Protein AF-A0AA38CPR9-F1 (afdb_monomer_lite)

Secondary structure (DSSP, 8-state):
-TTSS----HHHHHHHHHHHHHHHHHHHHH-SSTT-----EEE-SS-EEEEEE-TTS-EEEEEE-TT--

Radius of gyration: 13.64 Å; chains: 1; bounding box: 34×25×33 Å

Organism: Taxus chinensis (NCBI:txid29808)

Structure (mmCIF, N/CA/C/O backbone):
data_AF-A0AA38CPR9-F1
#
_entry.id   AF-A0AA38CPR9-F1
#
loop_
_atom_site.group_PDB
_atom_site.id
_atom_site.type_symbol
_atom_site.label_atom_id
_atom_site.label_alt_id
_atom_site.label_comp_id
_atom_site.label_asym_id
_atom_site.label_entity_id
_atom_site.label_seq_id
_atom_site.pdbx_PDB_ins_code
_atom_site.Cartn_x
_atom_site.Cartn_y
_atom_site.Cartn_z
_atom_site.occupancy
_atom_site.B_iso_or_equiv
_atom_site.auth_seq_id
_atom_site.auth_comp_id
_atom_site.auth_asym_id
_atom_site.auth_atom_id
_atom_site.pdbx_PDB_model_num
ATOM 1 N N . ASP A 1 1 ? 11.179 -13.159 -15.870 1.00 37.59 1 ASP A N 1
ATOM 2 C CA . ASP A 1 1 ? 12.547 -12.607 -15.907 1.00 37.59 1 ASP A CA 1
ATOM 3 C C . ASP A 1 1 ? 12.560 -11.240 -15.210 1.00 37.59 1 ASP A C 1
ATOM 5 O O . ASP A 1 1 ? 12.742 -10.208 -15.835 1.00 37.59 1 ASP A O 1
ATOM 9 N N . TYR A 1 2 ? 12.283 -11.213 -13.898 1.00 51.66 2 TYR A N 1
ATOM 10 C CA . TYR A 1 2 ? 12.088 -9.973 -13.115 1.00 51.66 2 TYR A CA 1
ATOM 11 C C . TYR A 1 2 ? 13.409 -9.271 -12.730 1.00 51.66 2 TYR A C 1
ATOM 13 O O . TYR A 1 2 ? 13.438 -8.432 -11.834 1.00 51.66 2 TYR A O 1
ATOM 21 N N . GLY A 1 3 ? 14.533 -9.658 -13.341 1.00 45.78 3 GLY A N 1
ATOM 22 C CA . GLY A 1 3 ? 15.870 -9.351 -12.829 1.00 45.78 3 GLY A CA 1
ATOM 23 C C . GLY A 1 3 ? 16.569 -8.120 -13.410 1.00 45.78 3 GLY A C 1
ATOM 24 O O . GLY A 1 3 ? 17.634 -7.774 -12.904 1.00 45.78 3 GLY A O 1
ATOM 25 N N . SER A 1 4 ? 16.046 -7.472 -14.457 1.00 52.47 4 SER A N 1
ATOM 26 C CA . SER A 1 4 ? 16.897 -6.622 -15.316 1.00 52.47 4 SER A CA 1
ATOM 27 C C . SER A 1 4 ? 16.339 -5.258 -15.748 1.00 52.47 4 SER A C 1
ATOM 29 O O . SER A 1 4 ? 17.097 -4.469 -16.309 1.00 52.47 4 SER A O 1
ATOM 31 N N . THR A 1 5 ? 15.095 -4.893 -15.429 1.00 54.16 5 THR A N 1
ATOM 32 C CA . THR A 1 5 ? 14.556 -3.545 -15.708 1.00 54.16 5 THR A CA 1
ATOM 33 C C . THR A 1 5 ? 14.275 -2.784 -14.415 1.00 54.16 5 THR A C 1
ATOM 35 O O . THR A 1 5 ? 13.229 -2.967 -13.808 1.00 54.16 5 THR A O 1
ATOM 38 N N . GLY A 1 6 ? 15.216 -1.927 -13.997 1.00 62.38 6 GLY A N 1
ATOM 39 C CA . GLY A 1 6 ? 14.997 -0.920 -12.949 1.00 62.38 6 GLY A CA 1
ATOM 40 C C . GLY A 1 6 ? 14.796 -1.490 -11.544 1.00 62.38 6 GLY A C 1
ATOM 41 O O . GLY A 1 6 ? 13.706 -1.423 -10.988 1.00 62.38 6 GLY A O 1
ATOM 42 N N . ARG A 1 7 ? 15.856 -2.041 -10.943 1.00 72.94 7 ARG A N 1
ATOM 43 C CA . ARG A 1 7 ? 15.838 -2.413 -9.523 1.00 72.94 7 ARG A CA 1
ATOM 44 C C . ARG A 1 7 ? 15.575 -1.148 -8.695 1.00 72.94 7 ARG A C 1
ATOM 46 O O . ARG A 1 7 ? 16.388 -0.232 -8.762 1.00 72.94 7 ARG A O 1
ATOM 53 N N . MET A 1 8 ? 14.478 -1.117 -7.933 1.00 81.12 8 MET A N 1
ATOM 54 C CA . MET A 1 8 ? 14.200 -0.030 -6.987 1.00 81.12 8 MET A CA 1
ATOM 55 C C . MET A 1 8 ? 15.421 0.215 -6.107 1.00 81.12 8 MET A C 1
ATOM 57 O O . MET A 1 8 ? 15.939 -0.722 -5.482 1.00 81.12 8 MET A O 1
ATOM 61 N N . ASP A 1 9 ? 15.869 1.464 -6.056 1.00 89.88 9 ASP A N 1
ATOM 62 C CA . ASP A 1 9 ? 16.927 1.849 -5.138 1.00 89.88 9 ASP A CA 1
ATOM 63 C C . ASP A 1 9 ? 16.360 2.152 -3.734 1.00 89.88 9 ASP A C 1
ATOM 65 O O . ASP A 1 9 ? 15.152 2.084 -3.459 1.00 89.88 9 ASP A O 1
ATOM 69 N N . THR A 1 10 ? 17.254 2.446 -2.791 1.00 91.62 10 THR A N 1
ATOM 70 C CA . THR A 1 10 ? 16.862 2.787 -1.418 1.00 91.62 10 THR A CA 1
ATOM 71 C C . THR A 1 10 ? 15.985 4.040 -1.367 1.00 91.62 10 THR A C 1
ATOM 73 O O . THR A 1 10 ? 15.048 4.100 -0.571 1.00 91.62 10 THR A O 1
ATOM 76 N N . ASN A 1 11 ? 16.254 5.040 -2.206 1.00 93.38 11 ASN A N 1
ATOM 77 C CA . ASN A 1 11 ? 15.484 6.279 -2.233 1.00 93.38 11 ASN A CA 1
ATOM 78 C C . ASN A 1 11 ? 14.083 6.052 -2.801 1.00 93.38 11 ASN A C 1
ATOM 80 O O . ASN A 1 11 ? 13.126 6.605 -2.258 1.00 93.38 11 ASN A O 1
ATOM 84 N N . ASP A 1 12 ? 13.942 5.232 -3.839 1.00 91.44 12 ASP A N 1
ATOM 85 C CA . ASP A 1 12 ? 12.643 4.845 -4.395 1.00 91.44 12 ASP A CA 1
ATOM 86 C C . ASP A 1 12 ? 11.796 4.141 -3.335 1.00 91.44 12 ASP A C 1
ATOM 88 O O . ASP A 1 12 ? 10.631 4.484 -3.121 1.00 91.44 12 ASP A O 1
ATOM 92 N N . SER A 1 13 ? 12.418 3.229 -2.586 1.00 90.56 13 SER A N 1
ATOM 93 C CA . SER A 1 13 ? 11.776 2.525 -1.473 1.00 90.56 13 SER A CA 1
ATOM 94 C C . SER A 1 13 ? 11.304 3.492 -0.378 1.00 90.56 13 SER A C 1
ATOM 96 O O . SER A 1 13 ? 10.170 3.394 0.096 1.00 90.56 13 SER A O 1
ATOM 98 N N . LEU A 1 14 ? 12.135 4.473 -0.005 1.00 93.38 14 LEU A N 1
ATOM 99 C CA . LEU A 1 14 ? 11.777 5.506 0.976 1.00 93.38 14 LEU A CA 1
ATOM 100 C C . LEU A 1 14 ? 10.639 6.412 0.488 1.00 93.38 14 LEU A C 1
ATOM 102 O O . LEU A 1 14 ? 9.752 6.771 1.270 1.00 93.38 14 LEU A O 1
ATOM 106 N N . ARG A 1 15 ? 10.643 6.773 -0.799 1.00 94.69 15 ARG A N 1
ATOM 107 C CA . ARG A 1 15 ? 9.579 7.571 -1.421 1.00 94.69 15 ARG A CA 1
ATOM 108 C C . ARG A 1 15 ? 8.257 6.817 -1.384 1.00 94.69 15 ARG A C 1
ATOM 110 O O . ARG A 1 15 ? 7.275 7.375 -0.901 1.00 94.69 15 ARG A O 1
ATOM 117 N N . LEU A 1 16 ? 8.240 5.553 -1.810 1.00 92.31 16 LEU A N 1
ATOM 118 C CA . LEU A 1 16 ? 7.035 4.721 -1.769 1.00 92.31 16 LEU A CA 1
ATOM 119 C C . LEU A 1 16 ? 6.501 4.562 -0.345 1.00 92.31 16 LEU A C 1
ATOM 121 O O . LEU A 1 16 ? 5.314 4.786 -0.118 1.00 92.31 16 LEU A O 1
ATOM 125 N N . ALA A 1 17 ? 7.368 4.270 0.627 1.00 92.44 17 ALA A N 1
ATOM 126 C CA . ALA A 1 17 ? 6.960 4.154 2.026 1.00 92.44 17 ALA A CA 1
ATOM 127 C C . ALA A 1 17 ? 6.330 5.456 2.561 1.00 92.44 17 ALA A C 1
ATOM 129 O O . ALA A 1 17 ? 5.304 5.419 3.245 1.00 92.44 17 ALA A O 1
ATOM 130 N N . SER A 1 18 ? 6.903 6.613 2.214 1.00 95.19 18 SER A N 1
ATOM 131 C CA . SER A 1 18 ? 6.395 7.928 2.637 1.00 95.19 18 SER A CA 1
ATOM 132 C C . SER A 1 18 ? 5.049 8.273 1.988 1.00 95.19 18 SER A C 1
ATOM 134 O O . SER A 1 18 ? 4.140 8.783 2.653 1.00 95.19 18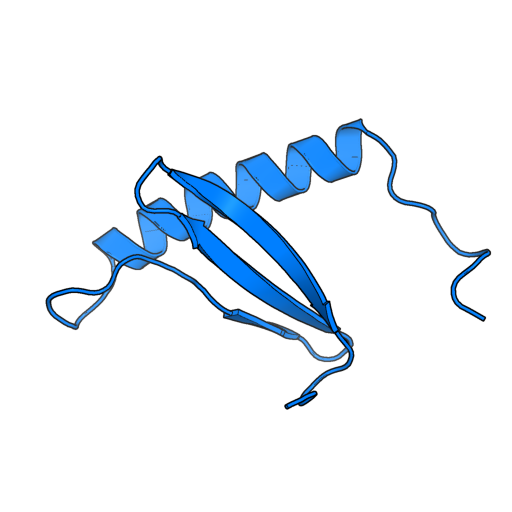 SER A O 1
ATOM 136 N N . LEU A 1 19 ? 4.902 7.963 0.696 1.00 95.31 19 LEU A N 1
ATOM 137 C CA . LEU A 1 19 ? 3.648 8.138 -0.036 1.00 95.31 19 LEU A CA 1
ATOM 138 C C . LEU A 1 19 ? 2.552 7.246 0.547 1.00 95.31 19 LEU A C 1
ATOM 140 O O . LEU A 1 19 ? 1.465 7.740 0.851 1.00 95.31 19 LEU A O 1
ATOM 144 N N . TRP A 1 20 ? 2.851 5.965 0.781 1.00 95.12 20 TRP A N 1
ATOM 145 C CA . TRP A 1 20 ? 1.897 5.038 1.381 1.00 95.12 20 TRP A CA 1
ATOM 146 C C . TRP A 1 20 ? 1.468 5.478 2.776 1.00 95.12 20 TRP A C 1
ATOM 148 O O . TRP A 1 20 ? 0.288 5.429 3.102 1.00 95.12 20 TRP A O 1
ATOM 158 N N . HIS A 1 21 ? 2.401 5.948 3.606 1.00 94.56 21 HIS A N 1
ATOM 159 C CA . HIS A 1 21 ? 2.069 6.434 4.944 1.00 94.56 21 HIS A CA 1
ATOM 160 C C . HIS A 1 21 ? 1.041 7.577 4.900 1.00 94.56 21 HIS A C 1
ATOM 162 O O . HIS A 1 21 ? 0.050 7.549 5.631 1.00 94.56 21 HIS A O 1
ATOM 168 N N . SER A 1 22 ? 1.238 8.536 3.992 1.00 96.25 22 SER A N 1
ATOM 169 C CA . SER A 1 22 ? 0.299 9.645 3.792 1.00 96.25 22 SER A CA 1
ATOM 170 C C . SER A 1 22 ? -1.049 9.150 3.257 1.00 96.25 22 SER A C 1
ATOM 172 O O . SER A 1 22 ? -2.099 9.513 3.782 1.00 96.25 22 SER A O 1
ATOM 174 N N . MET A 1 23 ? -1.027 8.269 2.254 1.00 95.62 23 MET A N 1
ATOM 175 C CA . MET A 1 23 ? -2.226 7.680 1.649 1.00 95.62 23 MET A CA 1
ATOM 176 C C . MET A 1 23 ? -3.049 6.872 2.662 1.00 95.62 23 MET A C 1
ATOM 178 O O . MET A 1 23 ? -4.275 6.969 2.693 1.00 95.62 23 MET A O 1
ATOM 182 N N . HIS A 1 24 ? -2.384 6.125 3.539 1.00 94.00 24 HIS A N 1
ATOM 183 C CA . HIS A 1 24 ? -3.007 5.376 4.623 1.00 94.00 24 HIS A CA 1
ATOM 184 C C . HIS A 1 24 ? -3.721 6.293 5.616 1.00 94.00 24 HIS A C 1
ATOM 186 O O . HIS A 1 24 ? -4.868 6.039 5.962 1.00 94.00 24 HIS A O 1
ATOM 192 N N . ALA A 1 25 ? -3.098 7.398 6.027 1.00 94.38 25 ALA A N 1
ATOM 193 C CA . ALA A 1 25 ? -3.750 8.362 6.912 1.00 94.38 25 ALA A CA 1
ATOM 194 C C . ALA A 1 25 ? -4.947 9.062 6.237 1.00 94.38 25 ALA A C 1
ATOM 196 O O . ALA A 1 25 ? -5.998 9.230 6.855 1.00 94.38 25 ALA A O 1
ATOM 197 N N . ILE A 1 26 ? -4.812 9.444 4.963 1.00 95.75 26 ILE A N 1
ATOM 198 C CA . ILE A 1 26 ? -5.883 10.107 4.205 1.00 95.75 26 ILE A CA 1
ATOM 199 C C . ILE A 1 26 ? -7.071 9.160 3.997 1.00 95.75 26 ILE A C 1
ATOM 201 O O . ILE A 1 26 ? -8.210 9.546 4.242 1.00 95.75 26 ILE A O 1
ATOM 205 N N . SER A 1 27 ? -6.823 7.914 3.589 1.00 95.12 27 SER A N 1
ATOM 206 C CA . SER A 1 27 ? -7.882 6.910 3.397 1.00 95.12 27 SER A CA 1
ATOM 207 C C . SER A 1 27 ? -8.649 6.618 4.688 1.00 95.12 27 SER A C 1
ATOM 209 O O . SER A 1 27 ? -9.871 6.513 4.641 1.00 95.12 27 SER A O 1
ATOM 211 N N . GLN A 1 28 ? -7.976 6.589 5.846 1.00 94.12 28 GLN A N 1
ATOM 212 C CA . GLN A 1 28 ? -8.653 6.509 7.148 1.00 94.12 28 GLN A CA 1
ATOM 213 C C . GLN A 1 28 ? -9.609 7.680 7.383 1.00 94.12 28 GLN A C 1
ATOM 215 O O . GLN A 1 28 ? -10.732 7.473 7.830 1.00 94.12 28 GLN A O 1
ATOM 220 N N . GLN A 1 29 ? -9.173 8.908 7.087 1.00 94.50 29 GLN A N 1
ATOM 221 C CA . GLN A 1 29 ? -9.976 10.114 7.318 1.00 94.50 29 GLN A CA 1
ATOM 222 C C . GLN A 1 29 ? -11.156 10.241 6.354 1.00 94.50 29 GLN A C 1
ATOM 224 O O . GLN A 1 29 ? -12.204 10.757 6.733 1.00 94.50 29 GLN A O 1
ATOM 229 N N . LEU A 1 30 ? -10.980 9.799 5.109 1.00 95.56 30 LEU A N 1
ATOM 230 C CA . LEU A 1 30 ? -12.008 9.880 4.072 1.00 95.56 30 LEU A CA 1
ATOM 231 C C . LEU A 1 30 ? -12.985 8.703 4.096 1.00 95.56 30 LEU A C 1
ATOM 233 O O . LEU A 1 30 ? -13.979 8.736 3.369 1.00 95.56 30 LEU A O 1
ATOM 237 N N . SER A 1 31 ? -12.707 7.660 4.879 1.00 94.31 31 SER A N 1
ATOM 238 C CA . SER A 1 31 ? -13.524 6.457 4.855 1.00 94.31 31 SER A CA 1
ATOM 239 C C . SER A 1 31 ? -14.967 6.742 5.291 1.00 94.31 31 SER A C 1
ATOM 241 O O . SER A 1 31 ? -15.189 7.313 6.361 1.00 94.31 31 SER A O 1
ATOM 243 N N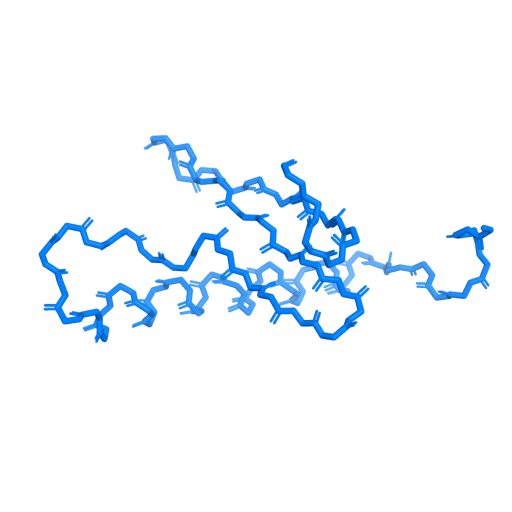 . PRO A 1 32 ? -15.971 6.304 4.509 1.00 94.94 32 PRO A N 1
ATOM 244 C CA . PRO A 1 32 ? -17.371 6.427 4.893 1.00 94.94 32 PRO A CA 1
ATOM 245 C C . PRO A 1 32 ? -17.796 5.368 5.923 1.00 94.94 32 PRO A C 1
ATOM 247 O O . PRO A 1 32 ? -18.929 5.408 6.403 1.00 94.94 32 PRO A O 1
ATOM 250 N N . THR A 1 33 ? -16.931 4.399 6.245 1.00 93.06 33 THR A N 1
ATOM 251 C CA . THR A 1 33 ? -17.238 3.291 7.155 1.00 93.06 33 THR A CA 1
ATOM 252 C C . THR A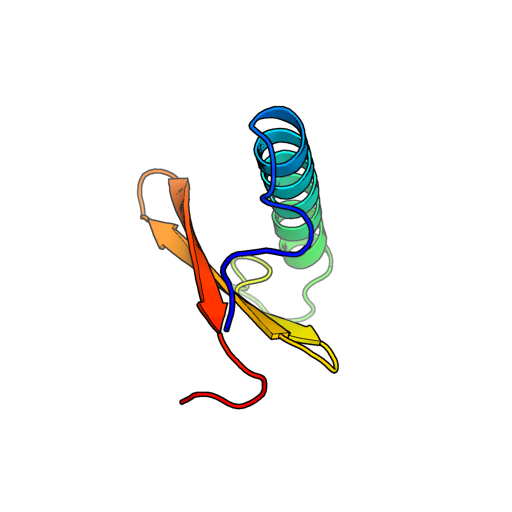 1 33 ? -16.511 3.432 8.488 1.00 93.06 33 THR A C 1
ATOM 254 O O . THR A 1 33 ? -15.331 3.776 8.569 1.00 93.06 33 THR A O 1
ATOM 257 N N . VAL A 1 34 ? -17.227 3.128 9.571 1.00 90.19 34 VAL A N 1
ATOM 258 C CA . VAL A 1 34 ? -16.659 3.125 10.922 1.00 90.19 34 VAL A CA 1
ATOM 259 C C . VAL A 1 34 ? -15.681 1.959 11.060 1.00 90.19 34 VAL A C 1
ATOM 261 O O . VAL A 1 34 ? -15.997 0.833 10.687 1.00 90.19 34 VAL A O 1
ATOM 264 N N . GLY A 1 35 ? -14.506 2.227 11.632 1.00 87.44 35 GLY A N 1
ATOM 265 C CA . GLY A 1 35 ? -13.482 1.207 11.879 1.00 87.44 35 GLY A CA 1
ATOM 266 C C . GLY A 1 35 ? -12.541 0.947 10.702 1.00 87.44 35 GLY A C 1
ATOM 267 O O . GLY A 1 35 ? -11.747 0.015 10.767 1.00 87.44 35 GLY A O 1
ATOM 268 N N . CYS A 1 36 ? -12.591 1.758 9.642 1.00 90.25 36 CYS A N 1
ATOM 269 C CA . CYS A 1 36 ? -11.597 1.689 8.578 1.00 90.25 36 CYS A CA 1
ATOM 270 C C . CYS A 1 36 ? -10.215 2.113 9.096 1.00 90.25 36 CYS A C 1
ATOM 272 O O . CYS A 1 36 ? -10.032 3.213 9.624 1.00 90.25 36 CYS A O 1
ATOM 274 N N . MET A 1 37 ? -9.237 1.227 8.924 1.00 89.75 37 MET A N 1
ATOM 275 C CA . MET A 1 37 ? -7.873 1.421 9.410 1.00 89.75 37 MET A CA 1
ATOM 276 C C . MET A 1 37 ? -6.916 1.936 8.337 1.00 89.75 37 MET A C 1
ATOM 278 O O . MET A 1 37 ? -5.761 2.176 8.654 1.00 89.75 37 MET A O 1
ATOM 282 N N . GLY A 1 38 ? -7.407 2.216 7.128 1.00 93.06 38 GLY A N 1
ATOM 283 C CA . GLY A 1 38 ? -6.653 2.809 6.026 1.00 93.06 38 GLY A CA 1
ATOM 284 C C . GLY A 1 38 ? -6.632 1.906 4.808 1.00 93.06 38 GLY A C 1
ATOM 285 O O . GLY A 1 38 ? -7.314 0.887 4.762 1.00 93.06 38 GLY A O 1
ATOM 286 N N . ILE A 1 39 ? -5.863 2.310 3.803 1.00 94.88 39 ILE A N 1
ATOM 287 C CA . ILE A 1 39 ? -5.630 1.502 2.610 1.00 94.88 39 ILE A CA 1
ATOM 288 C C . ILE A 1 39 ? -4.753 0.292 2.951 1.00 94.88 39 ILE A C 1
ATOM 290 O O . ILE A 1 39 ? -3.669 0.429 3.524 1.00 94.88 39 ILE A O 1
ATOM 294 N N . GLU A 1 40 ? -5.234 -0.888 2.571 1.00 94.75 40 GLU A N 1
ATOM 295 C CA . GLU A 1 40 ? -4.554 -2.180 2.751 1.00 94.75 40 GLU A CA 1
ATOM 296 C C . GLU A 1 40 ? -4.225 -2.849 1.409 1.00 94.75 40 GLU A C 1
ATOM 298 O O . GLU A 1 40 ? -3.350 -3.706 1.350 1.00 94.75 40 GLU A O 1
ATOM 303 N N . LEU A 1 41 ? -4.881 -2.428 0.326 1.00 94.94 41 LEU A N 1
ATOM 304 C CA . LEU A 1 41 ? -4.685 -2.935 -1.027 1.00 94.94 41 LEU A CA 1
ATOM 305 C C . LEU A 1 41 ? -4.773 -1.777 -2.026 1.00 94.94 41 LEU A C 1
ATOM 307 O O . LEU A 1 41 ? -5.720 -0.989 -1.987 1.00 94.94 41 LEU A O 1
ATOM 311 N N . LEU A 1 42 ? -3.778 -1.682 -2.904 1.00 95.00 42 LEU A N 1
ATOM 312 C CA . LEU A 1 42 ? -3.785 -0.833 -4.091 1.00 95.00 42 LEU A CA 1
ATOM 313 C C . LEU A 1 42 ? -3.679 -1.736 -5.321 1.00 95.00 42 LEU A C 1
ATOM 315 O O . LEU A 1 42 ? -2.609 -2.281 -5.583 1.00 95.00 42 LEU A O 1
ATOM 319 N N . GLU A 1 43 ? -4.783 -1.870 -6.048 1.00 95.75 43 GLU A N 1
ATOM 320 C CA . GLU A 1 43 ? -4.847 -2.626 -7.300 1.00 95.75 43 GLU A CA 1
ATOM 321 C C . GLU A 1 43 ? -4.460 -1.726 -8.477 1.00 95.75 43 GLU A C 1
ATOM 323 O O . GLU A 1 43 ? -4.907 -0.575 -8.573 1.0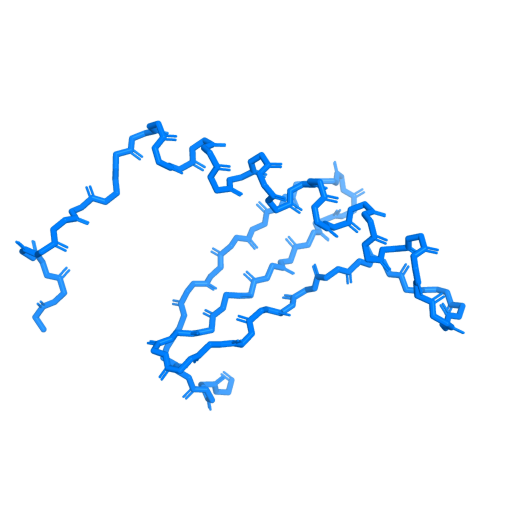0 95.75 43 GLU A O 1
ATOM 328 N N . ALA A 1 44 ? -3.627 -2.242 -9.374 1.00 94.06 44 ALA A N 1
ATOM 329 C CA . ALA A 1 44 ? -3.233 -1.569 -10.604 1.00 94.06 44 ALA A CA 1
ATOM 330 C C . ALA A 1 44 ? -3.190 -2.560 -11.773 1.00 94.06 44 ALA A C 1
ATOM 332 O O . ALA A 1 44 ? -3.156 -3.773 -11.592 1.00 94.06 44 ALA A O 1
ATOM 333 N N . ASP A 1 45 ? -3.126 -2.041 -13.001 1.00 96.38 45 ASP A N 1
ATOM 334 C CA . ASP A 1 45 ? -3.184 -2.868 -14.217 1.00 96.38 45 ASP A CA 1
ATOM 335 C C . ASP A 1 45 ? -2.054 -3.910 -14.317 1.00 96.38 45 ASP A C 1
ATOM 337 O O . ASP A 1 45 ? -2.167 -4.889 -15.053 1.00 96.38 45 ASP A O 1
ATOM 341 N N . THR A 1 46 ? -0.934 -3.682 -13.624 1.00 93.62 46 THR A N 1
ATOM 342 C CA . THR A 1 46 ? 0.290 -4.489 -13.746 1.00 93.62 46 THR A CA 1
ATOM 343 C C . THR A 1 46 ? 0.781 -5.095 -12.440 1.00 93.62 46 THR A C 1
ATOM 345 O O . THR A 1 46 ? 1.643 -5.973 -12.483 1.00 93.62 46 THR A O 1
ATOM 348 N N . PHE A 1 47 ? 0.266 -4.649 -11.296 1.00 93.38 47 PHE A N 1
ATOM 349 C CA . PHE A 1 47 ? 0.607 -5.199 -9.991 1.00 93.38 47 PHE A CA 1
ATOM 350 C C . PHE A 1 47 ? -0.484 -4.891 -8.971 1.00 93.38 47 PHE A C 1
ATOM 352 O O . PHE A 1 47 ? -1.161 -3.871 -9.083 1.00 93.38 47 PHE A O 1
ATOM 359 N N . ASP A 1 48 ? -0.530 -5.700 -7.921 1.00 95.12 48 ASP A N 1
ATOM 360 C CA . ASP A 1 48 ? -1.238 -5.363 -6.692 1.00 95.12 48 ASP A CA 1
ATOM 361 C C . ASP A 1 48 ? -0.224 -5.101 -5.578 1.00 95.12 48 ASP A C 1
ATOM 363 O O . ASP A 1 48 ? 0.791 -5.794 -5.447 1.00 95.12 48 ASP A O 1
ATOM 367 N N . LEU A 1 49 ? -0.468 -4.058 -4.785 1.00 94.50 49 LEU A N 1
ATOM 368 C CA . LEU A 1 49 ? 0.332 -3.726 -3.610 1.00 94.50 49 LEU A CA 1
ATOM 369 C C . LEU A 1 49 ? -0.505 -3.923 -2.351 1.00 94.50 49 LEU A C 1
ATOM 371 O O . LEU A 1 49 ? -1.370 -3.109 -2.020 1.00 94.50 49 LEU A O 1
ATOM 375 N N . HIS A 1 50 ? -0.189 -4.988 -1.625 1.00 95.12 50 HIS A N 1
ATOM 376 C CA . HIS A 1 50 ? -0.786 -5.308 -0.338 1.00 95.12 50 HIS A CA 1
ATOM 377 C C . HIS A 1 50 ? 0.033 -4.686 0.792 1.00 95.12 50 HIS A C 1
ATOM 379 O O . HIS A 1 50 ? 1.268 -4.730 0.786 1.00 95.12 50 HIS A O 1
ATOM 385 N N . CYS A 1 51 ? -0.654 -4.158 1.799 1.00 95.06 51 CYS A N 1
ATOM 386 C CA . CYS A 1 51 ? -0.062 -3.634 3.018 1.00 95.06 51 CYS A CA 1
ATOM 387 C C . CYS A 1 51 ? -0.742 -4.229 4.245 1.00 95.06 51 CYS A C 1
ATOM 389 O O . CYS A 1 51 ? -1.921 -3.995 4.493 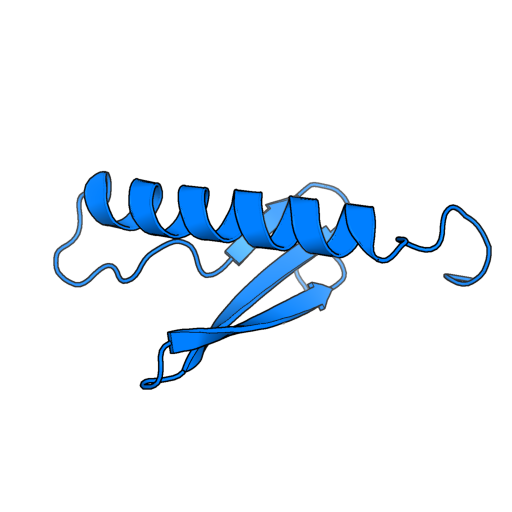1.00 95.06 51 CYS A O 1
ATOM 391 N N . PHE A 1 52 ? 0.048 -4.879 5.092 1.00 94.75 52 PHE A N 1
ATOM 392 C CA . PHE A 1 52 ? -0.366 -5.250 6.439 1.00 94.75 52 PHE A CA 1
ATOM 393 C C . PHE A 1 52 ? 0.290 -4.321 7.461 1.00 94.75 52 PHE A C 1
ATOM 395 O O . PHE A 1 52 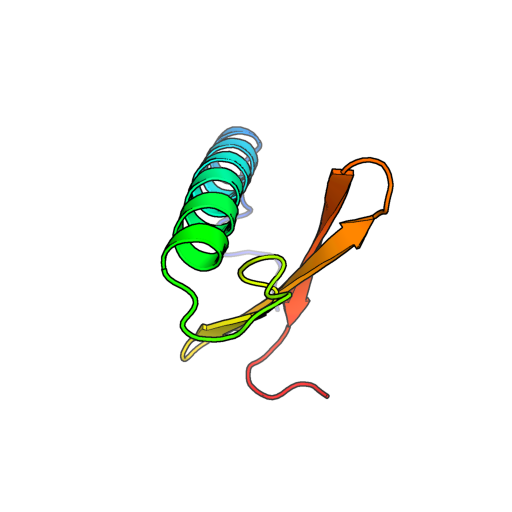? 1.514 -4.177 7.467 1.00 94.75 52 PHE A O 1
ATOM 402 N N . GLN A 1 53 ? -0.496 -3.715 8.354 1.00 94.69 53 GLN A N 1
ATOM 403 C CA . GLN A 1 53 ? 0.032 -2.981 9.503 1.00 94.69 53 GLN A CA 1
ATOM 404 C C . GLN A 1 53 ? -0.104 -3.814 10.783 1.00 94.69 53 GLN A C 1
ATOM 406 O O . GLN A 1 53 ? -1.207 -4.178 11.182 1.00 94.69 53 GLN A O 1
ATOM 411 N N . SER A 1 54 ? 1.007 -4.054 11.480 1.00 94.50 54 SER A N 1
ATOM 412 C CA . SER A 1 54 ? 0.984 -4.681 12.802 1.00 94.50 54 SER A CA 1
ATOM 413 C C . SER A 1 54 ? 0.354 -3.768 13.861 1.00 94.50 54 SER A C 1
ATOM 415 O O . SER A 1 54 ? 0.268 -2.547 13.704 1.00 94.50 54 SER A O 1
ATOM 417 N N . LEU A 1 55 ? 0.001 -4.344 15.014 1.00 93.06 55 LEU A N 1
ATOM 418 C CA . LEU A 1 55 ? -0.490 -3.583 16.169 1.00 93.06 55 LEU A CA 1
ATOM 419 C C . LEU A 1 55 ? 0.518 -2.528 16.664 1.00 93.06 55 LEU A C 1
ATOM 421 O O . LEU A 1 55 ? 0.128 -1.500 17.207 1.00 93.06 55 LEU A O 1
ATOM 425 N N . THR A 1 56 ? 1.816 -2.762 16.452 1.00 95.69 56 THR A N 1
ATOM 426 C CA . THR A 1 56 ? 2.893 -1.823 16.800 1.00 95.69 56 THR A CA 1
ATOM 427 C C . THR A 1 56 ? 3.140 -0.757 15.727 1.00 95.69 56 THR A C 1
ATOM 429 O O . THR A 1 56 ? 4.054 0.049 15.878 1.00 95.69 56 THR A O 1
ATOM 432 N N . GLY A 1 57 ? 2.360 -0.744 14.641 1.00 91.00 57 GLY A N 1
ATOM 433 C CA . GLY A 1 57 ? 2.443 0.257 13.574 1.00 91.00 57 GLY A CA 1
ATOM 434 C C . GLY A 1 57 ? 3.435 -0.063 12.452 1.00 91.00 57 GLY A C 1
ATOM 435 O O . GLY A 1 57 ? 3.580 0.735 11.526 1.00 91.00 57 GLY A O 1
ATOM 436 N N . THR A 1 58 ? 4.106 -1.218 12.486 1.00 94.12 58 THR A N 1
ATOM 437 C CA . THR A 1 58 ? 5.013 -1.642 11.408 1.00 94.12 58 THR A CA 1
ATOM 438 C C . THR A 1 58 ? 4.207 -2.060 10.186 1.00 94.12 58 THR A C 1
ATOM 440 O O . THR A 1 58 ? 3.292 -2.870 10.308 1.00 94.12 58 THR A O 1
ATOM 443 N N . LYS A 1 59 ? 4.555 -1.531 9.009 1.00 93.69 59 LYS A N 1
ATOM 444 C CA . LYS A 1 59 ? 3.887 -1.848 7.742 1.00 93.69 59 LYS A CA 1
ATOM 445 C C . LYS A 1 59 ? 4.730 -2.804 6.905 1.00 93.69 59 LYS A C 1
ATOM 447 O O . LYS A 1 59 ? 5.919 -2.564 6.707 1.00 93.69 59 LYS A O 1
ATOM 452 N N . PHE A 1 60 ? 4.097 -3.859 6.414 1.00 94.88 60 PHE A N 1
ATOM 453 C CA . PHE A 1 60 ? 4.683 -4.875 5.551 1.00 94.88 60 PHE A CA 1
ATOM 454 C C . PHE A 1 60 ? 4.042 -4.780 4.178 1.00 94.88 60 PHE A C 1
ATOM 456 O O . PHE A 1 60 ? 2.818 -4.822 4.079 1.00 94.88 60 PHE A O 1
ATOM 463 N N . PHE A 1 61 ? 4.873 -4.664 3.148 1.00 93.38 61 PHE A N 1
ATOM 464 C CA . PHE A 1 61 ? 4.438 -4.535 1.764 1.00 93.38 61 PHE A CA 1
ATOM 465 C C . PHE A 1 61 ? 4.706 -5.820 0.996 1.00 93.38 61 PHE A C 1
ATOM 467 O O . PHE A 1 61 ? 5.796 -6.388 1.108 1.00 93.38 61 PHE A O 1
ATOM 474 N N . VAL A 1 62 ? 3.734 -6.243 0.195 1.00 93.94 62 VAL A N 1
ATOM 475 C CA . VAL A 1 62 ? 3.877 -7.355 -0.746 1.00 93.94 62 VAL A CA 1
ATOM 476 C C . VAL A 1 62 ? 3.374 -6.884 -2.101 1.00 93.94 62 VAL A C 1
ATOM 478 O O . VAL A 1 62 ? 2.269 -6.358 -2.198 1.00 93.94 62 VAL A O 1
ATOM 481 N N . VAL A 1 63 ? 4.209 -7.050 -3.125 1.00 92.81 63 VAL A N 1
ATOM 482 C CA . VAL A 1 63 ? 3.842 -6.789 -4.518 1.00 92.81 63 VAL A CA 1
ATOM 483 C C . VAL A 1 63 ? 3.577 -8.126 -5.190 1.00 92.81 63 VAL A C 1
ATOM 485 O O . VAL A 1 63 ? 4.424 -9.022 -5.125 1.00 92.81 63 VAL A O 1
ATOM 488 N N . THR A 1 64 ? 2.420 -8.251 -5.820 1.00 94.75 64 THR A N 1
ATOM 489 C CA . THR A 1 64 ? 1.958 -9.460 -6.509 1.00 94.75 64 THR A CA 1
ATOM 490 C C . THR A 1 64 ? 1.507 -9.129 -7.930 1.00 94.75 64 THR A C 1
ATOM 492 O O . THR A 1 64 ? 1.396 -7.961 -8.309 1.00 94.75 64 THR A O 1
ATOM 495 N N . GLU A 1 65 ? 1.288 -10.160 -8.749 1.00 95.00 65 GLU A N 1
ATOM 496 C CA . GLU A 1 65 ? 0.587 -9.983 -10.023 1.00 95.00 65 GLU A CA 1
ATOM 497 C C . GLU A 1 65 ? -0.887 -9.626 -9.755 1.00 95.00 65 GLU A C 1
ATOM 499 O O . GLU A 1 65 ? -1.435 -10.085 -8.746 1.00 95.00 65 GLU A O 1
ATOM 504 N N . PRO A 1 66 ? -1.545 -8.858 -10.641 1.00 95.44 66 PRO A N 1
ATOM 505 C CA . PRO A 1 66 ? -2.942 -8.481 -10.458 1.00 95.44 66 PRO A CA 1
ATOM 506 C C . PRO A 1 66 ? -3.863 -9.688 -10.250 1.00 95.44 66 PRO A C 1
ATOM 508 O O . PRO A 1 66 ? -3.811 -10.657 -11.015 1.00 95.44 66 PRO A O 1
ATOM 511 N N . GLY A 1 67 ? -4.725 -9.624 -9.238 1.00 87.94 67 GLY A N 1
ATOM 512 C CA . GLY A 1 67 ? -5.703 -10.670 -8.929 1.00 87.94 67 GLY A CA 1
ATOM 513 C C . GLY A 1 67 ? -5.101 -11.947 -8.333 1.00 87.94 67 GLY A C 1
ATOM 514 O O . GLY A 1 67 ? -5.765 -12.989 -8.332 1.00 87.94 67 GLY A O 1
ATOM 515 N N . THR A 1 68 ? -3.859 -11.891 -7.841 1.00 86.88 68 THR A N 1
ATOM 516 C CA . THR A 1 68 ? -3.267 -12.998 -7.074 1.00 86.88 68 THR A CA 1
ATOM 517 C C . THR A 1 68 ? -4.054 -13.191 -5.765 1.00 86.88 68 THR A C 1
ATOM 519 O O . THR A 1 68 ? -4.249 -12.210 -5.049 1.00 86.88 68 THR A O 1
ATOM 522 N N . PRO A 1 69 ? -4.518 -14.418 -5.448 1.00 69.81 69 PRO A N 1
ATOM 523 C CA . PRO A 1 69 ? -5.314 -14.692 -4.250 1.00 69.81 69 PRO A CA 1
ATOM 524 C C . PRO A 1 69 ? -4.523 -14.621 -2.936 1.00 69.81 69 PRO A C 1
ATOM 526 O O . PRO A 1 69 ? -3.297 -14.884 -2.950 1.00 69.81 69 PRO A O 1
#

InterPro domains:
  IPR007233 Trafficking protein particle complex subunit [PF04099] (7-68)
  IPR007233 Trafficking protein particle complex subunit [PTHR23249] (2-69)
  IPR007233 Trafficking protein particle complex subunit [SM01399] (1-69)
  IPR011012 Longin-like domain superfamily [SSF64356] (2-67)

pLDDT: mean 89.06, std 12.86, range [37.59, 96.38]

Foldseek 3Di:
DPPDPDDQDPVNVVVVVVVQVVQQVVQVVPPPDPPRRGDQWDADPAWIWGWDADPVGDIDIDIGGGPDD

Sequence (69 aa):
DYGSTGRMDTNDSLRLASLWHSMHAISQQLSPTVGCMGIELLEADTFDLHCFQSLTGTKFFVVTEPGTP